Protein 1XD7 (pdb70)

Radius of gyration: 18.04 Å; Cα contacts (8 Å, |Δi|>4): 130; chains: 1; bounding box: 53×28×42 Å

Solvent-accessible surface area: 7695 Å² total; per-residue (Å²): 126,102,37,47,32,0,24,106,0,0,22,50,5,32,129,70,122,114,29,10,11,94,81,0,2,100,72,23,131,43,68,61,94,52,0,132,144,8,11,50,22,0,70,174,48,83,4,4,55,52,196,100,85,51,72,18,13,34,31,112,81,80,30,52,81,1,24,18,40,67,0,39,159,16,6,85,188,180,57,188,67,99,93,19,126,152,101,78,91,51,64,75,95,60,128,99,72,98,50,110,58,89,34,99,102,28,52,66,91,13,0,118,87,70,57,154

Secondary structure (DSSP, 8-state):
-HHHHHHHHHHHHHT-S---HHHHHHHHTS-HHHHHHHHHHHHHTTSEE--SSSSS-EESS-GGG-BHHHHHHHH-----SHHHHHHHHHHHHHHHHHHHHHHHHHTT-BHHHH--

Organism: Bacillus subtilis (strain 168) (NCBI:txid224308)

InterPro domains:
  IPR000944 Transcription regulator Rrf2 [PF02082] (2-130)
  IPR000944 Transcription regulator Rrf2 [PS51197] (1-130)
  IPR000944 Transcription regulator Rrf2 [PTHR33221] (2-131)
  IPR036388 Winged helix-like DNA-binding domain superfamily [G3DSA:1.10.10.10] (1-133)
  IPR036390 Winged helix DNA-binding domain superfamily [SSF46785] (5-129)

CATH classification: 1.10.10.10

B-factor: mean 50.77, std 9.75, range [30.55, 81.49]

Foldseek 3Di:
DLLVVLLQLQLVLLVVPLDALVVSCVVVVHDSVSSVVLLVLCVVLPQWDADPVTHDTHGPDDQQPAFSLSSCVSVPDADDDPVVVVVVVVVVVVVVVVVVVVSVVSRVATSVNVVD

Sequence (116 aa):
SRLAVAIHILSLISMDEKTSSEIIADSVNTNPVVVRRMISLLKKADILTSRAGVPGASLKKDPADISLLEVYRAVQKNPKCPVGKKIQNALDETFESVQRAMENELASKSLKDVMN

Nearest PDB structures (foldseek):
  1xd7-assembly1_A-2  TM=9.751E-01  e=1.976E-20  Bacillus subtilis subsp. subtilis str. 168
  1ylf-assembly1_B  TM=8.880E-01  e=3.259E-09  Bacillus cereus ATCC 14579
  1ylf-assembly1_C  TM=8.866E-01  e=4.770E-09  Bacillus cereus ATCC 14579
  2y75-assembly1_A  TM=7.586E-01  e=4.440E-05  Bacillus subtilis
  2y75-assembly1_C  TM=7.323E-01  e=3.034E-05  Bacillus subtilis

Structure (mmCIF, N/CA/C/O backbone):
data_1XD7
#
_entry.id   1XD7
#
_cell.length_a   65.892
_cell.length_b   49.362
_cell.length_c   51.510
_cell.angle_alpha   90.00
_cell.angle_beta   121.61
_cell.angle_gamma   90.00
#
_symmetry.space_group_name_H-M   'C 1 2 1'
#
loop_
_entity.id
_entity.type
_entity.pdbx_description
1 polymer ywnA
2 non-polymer 'SULFATE ION'
3 water water
#
loop_
_atom_site.group_PDB
_atom_site.id
_atom_site.type_symbol
_atom_site.label_atom_id
_atom_site.label_alt_id
_atom_site.label_comp_id
_atom_site.label_asym_id
_atom_site.label_entity_id
_atom_site.label_seq_id
_atom_site.pdbx_PDB_ins_code
_atom_site.Cartn_x
_atom_site.Cartn_y
_atom_site.Cartn_z
_atom_site.occupancy
_atom_site.B_iso_or_equiv
_atom_site.auth_seq_id
_atom_site.auth_comp_id
_atom_site.auth_asym_id
_atom_site.auth_atom_id
_atom_site.pdbx_PDB_model_num
ATOM 1 N N . SER A 1 6 ? 6.001 0.767 5.809 1.00 55.14 6 SER A N 1
ATOM 2 C CA . SER A 1 6 ? 6.810 1.674 4.948 1.00 54.89 6 SER A CA 1
ATOM 3 C C . SER A 1 6 ? 8.316 1.518 5.185 1.00 54.52 6 SER A C 1
ATOM 4 O O . SER A 1 6 ? 8.772 1.364 6.319 1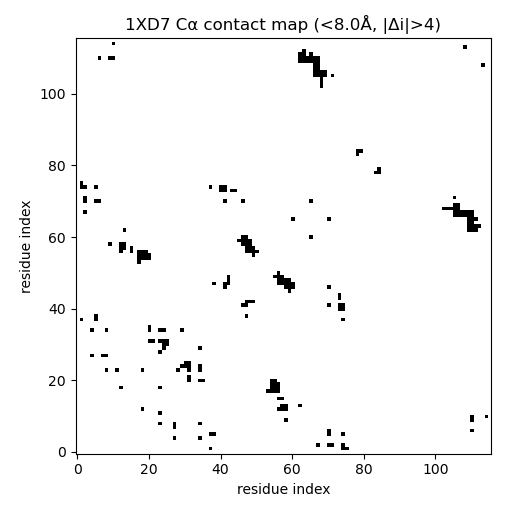.00 55.19 6 SER A O 1
ATOM 7 N N . ARG A 1 7 ? 9.081 1.558 4.098 1.00 52.96 7 ARG A N 1
ATOM 8 C CA . ARG A 1 7 ? 10.535 1.414 4.147 1.00 50.36 7 ARG A CA 1
ATOM 9 C C . ARG A 1 7 ? 11.172 2.747 4.515 1.00 47.57 7 ARG A C 1
ATOM 10 O O . ARG A 1 7 ? 12.359 2.820 4.838 1.00 45.09 7 ARG A O 1
ATOM 18 N N . LEU A 1 8 ? 10.369 3.802 4.436 1.00 44.55 8 LEU A N 1
ATOM 19 C CA . LEU A 1 8 ? 10.822 5.155 4.718 1.00 42.29 8 LEU A CA 1
ATOM 20 C C . LEU A 1 8 ? 11.135 5.251 6.203 1.00 40.31 8 LEU A C 1
ATOM 21 O O . LEU A 1 8 ? 12.198 5.734 6.618 1.00 39.34 8 LEU A O 1
ATOM 26 N N . ALA A 1 9 ? 10.190 4.783 6.998 1.00 38.12 9 ALA A N 1
ATOM 27 C CA . ALA A 1 9 ? 10.355 4.792 8.433 1.00 39.35 9 ALA A CA 1
ATOM 28 C C . ALA A 1 9 ? 11.621 4.013 8.783 1.00 39.99 9 ALA A C 1
ATOM 29 O O . ALA A 1 9 ? 12.533 4.532 9.440 1.00 40.25 9 ALA A O 1
ATOM 31 N N . VAL A 1 10 ? 11.694 2.767 8.329 1.00 38.19 10 VAL A N 1
ATOM 32 C CA . VAL A 1 10 ? 12.871 1.961 8.634 1.00 36.01 10 VAL A CA 1
ATOM 33 C C . VAL A 1 10 ? 14.132 2.662 8.145 1.00 36.04 10 VAL A C 1
ATOM 34 O O . VAL A 1 10 ? 15.179 2.617 8.807 1.00 35.58 10 VAL A O 1
ATOM 38 N N . ALA A 1 11 ? 14.043 3.327 6.999 1.00 32.76 11 ALA A N 1
ATOM 39 C CA . ALA A 1 11 ? 15.221 4.018 6.502 1.00 33.09 11 ALA A CA 1
ATOM 40 C C . ALA A 1 11 ? 15.571 5.182 7.432 1.00 33.38 11 ALA A C 1
ATOM 41 O O . ALA A 1 11 ? 16.739 5.499 7.615 1.00 32.92 11 ALA A O 1
ATOM 43 N N . ILE A 1 12 ? 14.556 5.804 8.026 1.00 35.28 12 ILE A N 1
ATOM 44 C CA . ILE A 1 12 ? 14.775 6.925 8.940 1.00 37.91 12 ILE A CA 1
ATOM 45 C C . ILE A 1 12 ? 15.437 6.483 10.262 1.00 38.99 12 ILE A C 1
ATOM 46 O O . ILE A 1 12 ? 16.410 7.103 10.715 1.00 39.68 12 ILE A O 1
ATOM 51 N N . HIS A 1 13 ? 14.922 5.425 10.883 1.00 37.87 13 HIS A N 1
ATOM 52 C CA . HIS A 1 13 ? 15.530 4.927 12.121 1.00 36.97 13 HIS A CA 1
ATOM 53 C C . HIS A 1 13 ? 16.992 4.654 11.868 1.00 37.78 13 HIS A C 1
ATOM 54 O O . HIS A 1 13 ? 17.868 5.057 12.636 1.00 39.47 13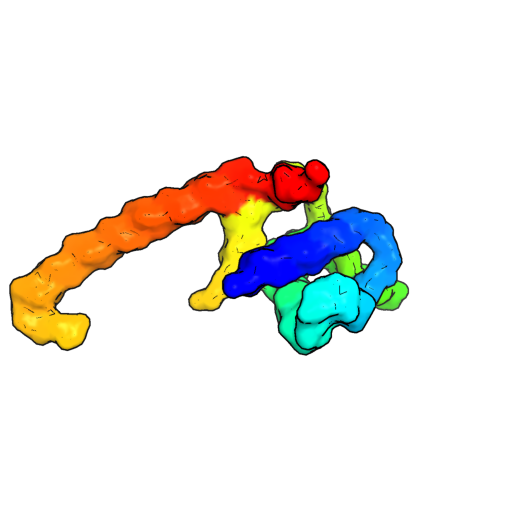 HIS A O 1
ATOM 61 N N . ILE A 1 14 ? 17.248 3.964 10.768 1.00 38.23 14 ILE A N 1
ATOM 62 C CA . ILE A 1 14 ? 18.603 3.606 10.406 1.00 37.62 14 ILE A CA 1
ATOM 63 C C . ILE A 1 14 ? 19.463 4.852 10.315 1.00 39.17 14 ILE A C 1
ATOM 64 O O . ILE A 1 14 ? 20.533 4.926 10.926 1.00 38.41 14 ILE A O 1
ATOM 69 N N . LEU A 1 15 ? 19.000 5.834 9.552 1.00 39.30 15 LEU A N 1
ATOM 70 C CA . LEU A 1 15 ? 19.769 7.055 9.398 1.00 39.97 15 LEU A CA 1
ATOM 71 C C . LEU A 1 15 ? 19.958 7.784 10.714 1.00 39.38 15 LEU A C 1
ATOM 72 O O . LEU A 1 15 ? 21.023 8.318 10.968 1.00 40.04 15 LEU A O 1
ATOM 77 N N . SER A 1 16 ? 18.924 7.815 11.546 1.00 39.07 16 SER A N 1
ATOM 78 C CA . SER A 1 16 ? 19.029 8.483 12.839 1.00 42.05 16 SER A CA 1
ATOM 79 C C . SER A 1 16 ? 20.208 7.952 13.641 1.00 42.30 16 SER A C 1
ATOM 80 O O . SER A 1 16 ? 21.081 8.701 14.051 1.00 42.65 16 SER A O 1
ATOM 83 N N . LEU A 1 17 ? 20.235 6.645 13.852 1.00 43.07 17 LEU A N 1
ATOM 84 C CA . LEU A 1 17 ? 21.316 6.036 14.608 1.00 42.91 17 LEU A CA 1
ATOM 85 C C . LEU A 1 17 ? 22.649 6.286 13.940 1.00 42.56 17 LEU A C 1
ATOM 86 O O . LEU A 1 17 ? 23.658 6.513 14.619 1.00 43.47 17 LEU A O 1
ATOM 91 N N . ILE A 1 18 ? 22.670 6.236 12.613 1.00 40.92 18 ILE A N 1
ATOM 92 C CA . ILE A 1 18 ? 23.925 6.466 11.924 1.00 39.64 18 ILE A CA 1
ATOM 93 C C . ILE A 1 18 ? 24.332 7.889 12.191 1.00 40.51 18 ILE A C 1
ATOM 94 O O . ILE A 1 18 ? 25.516 8.202 12.179 1.00 39.99 18 ILE A O 1
ATOM 99 N N . SER A 1 19 ? 23.351 8.748 12.448 1.00 42.44 19 SER A N 1
ATOM 100 C CA . SER A 1 19 ? 23.650 10.143 12.731 1.00 46.53 19 SER A CA 1
ATOM 101 C C . SER A 1 19 ? 24.761 10.192 13.764 1.00 47.75 19 SER A C 1
ATOM 102 O O . SER A 1 19 ? 25.787 10.829 13.551 1.00 48.61 19 SER A O 1
ATOM 105 N N . MET A 1 20 ? 24.546 9.500 14.879 1.00 48.30 20 MET A N 1
ATOM 106 C CA . MET A 1 20 ? 25.502 9.465 15.980 1.00 47.71 20 MET A CA 1
ATOM 107 C C . MET A 1 20 ? 26.907 9.083 15.584 1.00 50.34 20 MET A C 1
ATOM 108 O O . MET A 1 20 ? 27.860 9.332 16.323 1.00 53.22 20 MET A O 1
ATOM 113 N N . ASP A 1 21 ? 27.036 8.472 14.418 1.00 51.73 21 ASP A N 1
ATOM 114 C CA . ASP A 1 21 ? 28.335 8.068 13.917 1.00 52.64 21 ASP A CA 1
ATOM 115 C C . ASP A 1 21 ? 29.181 7.423 15.002 1.00 52.32 21 ASP A C 1
ATOM 116 O O . ASP A 1 21 ? 30.100 8.040 15.545 1.00 50.78 21 ASP A O 1
ATOM 121 N N . GLU A 1 22 ? 28.854 6.173 15.305 1.00 53.09 22 GLU A N 1
ATOM 122 C CA . GLU A 1 22 ? 29.556 5.404 16.318 1.00 53.06 22 GLU A CA 1
ATOM 123 C C . GLU A 1 22 ? 30.066 4.088 15.768 1.00 53.52 22 GLU A C 1
ATOM 124 O O . GLU A 1 22 ? 30.173 3.104 16.504 1.00 53.30 22 GLU A O 1
ATOM 130 N N . LYS A 1 23 ? 30.379 4.067 14.476 1.00 53.41 23 LYS A N 1
ATOM 131 C CA . LYS A 1 23 ? 30.885 2.849 13.860 1.00 53.41 23 LYS A CA 1
ATOM 132 C C . LYS A 1 23 ? 29.939 1.732 14.258 1.00 51.90 23 LYS A C 1
ATOM 133 O O . LYS A 1 23 ? 30.363 0.675 14.735 1.00 52.81 23 LYS A O 1
ATOM 139 N N . THR A 1 24 ? 28.651 1.982 14.085 1.00 49.09 24 THR A N 1
ATOM 140 C CA . THR A 1 24 ? 27.649 1.001 14.430 1.00 48.27 24 THR A CA 1
ATOM 141 C C . THR A 1 24 ? 27.438 0.036 13.269 1.00 49.69 24 THR A C 1
ATOM 142 O O . THR A 1 24 ? 27.088 0.440 12.159 1.00 49.14 24 THR A O 1
ATOM 146 N N . SER A 1 25 ? 27.663 -1.245 13.542 1.00 50.64 25 SER A N 1
ATOM 147 C CA . SER A 1 25 ? 27.514 -2.300 12.549 1.00 49.49 25 SER A CA 1
ATOM 148 C C . SER A 1 25 ? 26.062 -2.390 12.131 1.00 49.34 25 SER A C 1
ATOM 149 O O . SER A 1 25 ? 25.176 -1.828 12.776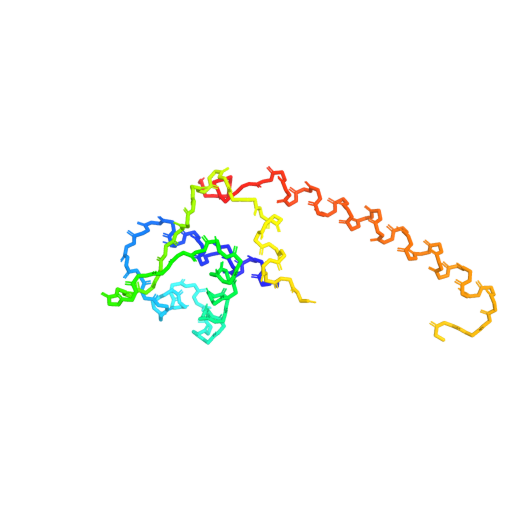 1.00 50.93 25 SER A O 1
ATOM 152 N N . SER A 1 26 ? 25.813 -3.122 11.060 1.00 48.30 26 SER A N 1
ATOM 153 C CA . SER A 1 26 ? 24.459 -3.259 10.571 1.00 48.32 26 SER A CA 1
ATOM 154 C C . SER A 1 26 ? 23.662 -4.120 11.517 1.00 48.37 26 SER A C 1
ATOM 155 O O . SER A 1 26 ? 22.484 -3.867 11.759 1.00 49.24 26 SER A O 1
ATOM 158 N N . GLU A 1 27 ? 24.312 -5.144 12.055 1.00 49.25 27 GLU A N 1
ATOM 159 C CA . GLU A 1 27 ? 23.647 -6.052 12.980 1.00 48.42 27 GLU A CA 1
ATOM 160 C C . GLU A 1 27 ? 23.069 -5.270 14.149 1.00 46.76 27 GLU A C 1
ATOM 161 O O . GLU A 1 27 ? 21.866 -5.323 14.417 1.00 45.22 27 GLU A O 1
ATOM 167 N N . ILE A 1 28 ? 23.936 -4.530 14.833 1.00 46.74 28 ILE A N 1
ATOM 168 C CA . ILE A 1 28 ? 23.530 -3.736 15.987 1.00 45.61 28 ILE A CA 1
ATOM 169 C C . ILE A 1 28 ? 22.358 -2.851 15.633 1.00 45.26 28 ILE A C 1
ATOM 170 O O . ILE A 1 28 ? 21.413 -2.711 16.411 1.00 44.07 28 ILE A O 1
ATOM 175 N N . ILE A 1 29 ? 22.413 -2.272 14.438 1.00 44.65 29 ILE A N 1
ATOM 176 C CA . ILE A 1 29 ? 21.347 -1.395 13.988 1.00 43.42 29 ILE A CA 1
ATOM 177 C C . ILE A 1 29 ? 20.044 -2.150 13.892 1.00 44.61 29 ILE A C 1
ATOM 178 O O . ILE A 1 29 ? 19.010 -1.696 14.378 1.00 44.92 29 ILE A O 1
ATOM 183 N N . ALA A 1 30 ? 20.086 -3.321 13.279 1.00 46.69 30 ALA A N 1
ATOM 184 C CA . ALA A 1 30 ? 18.879 -4.122 13.176 1.00 48.64 30 ALA A CA 1
ATOM 185 C C . ALA A 1 30 ? 18.391 -4.423 14.597 1.00 49.32 30 ALA A C 1
ATOM 186 O O . ALA A 1 30 ? 17.199 -4.330 14.889 1.00 48.90 30 ALA A O 1
ATOM 188 N N . ASP A 1 31 ? 19.316 -4.775 15.483 1.00 50.64 31 ASP A N 1
ATOM 189 C CA . ASP A 1 31 ? 18.948 -5.053 16.873 1.00 52.93 31 ASP A CA 1
ATOM 190 C C . ASP A 1 31 ? 18.286 -3.821 17.440 1.00 52.17 31 ASP A C 1
ATOM 191 O O . ASP A 1 31 ? 17.133 -3.851 17.858 1.00 51.44 31 ASP A O 1
ATOM 196 N N . SER A 1 32 ? 19.046 -2.733 17.452 1.00 52.25 32 SER A N 1
ATOM 197 C CA . SER A 1 32 ? 18.564 -1.462 17.969 1.00 52.82 32 SER A CA 1
ATOM 198 C C . SER A 1 32 ? 17.253 -1.060 17.326 1.00 51.45 32 SER A C 1
ATOM 199 O O . SER A 1 32 ? 16.348 -0.570 17.996 1.00 50.90 32 SER A O 1
ATOM 202 N N . VAL A 1 33 ? 17.150 -1.270 16.024 1.00 49.77 33 VAL A N 1
ATOM 203 C CA . VAL A 1 33 ? 15.929 -0.906 15.325 1.00 52.10 33 VAL A CA 1
ATOM 204 C C . VAL A 1 33 ? 14.883 -1.988 15.474 1.00 51.47 33 VAL A C 1
ATOM 205 O O . VAL A 1 33 ? 13.717 -1.786 15.153 1.00 51.43 33 VAL A O 1
ATOM 209 N N . ASN A 1 34 ? 15.309 -3.140 15.972 1.00 52.56 34 ASN 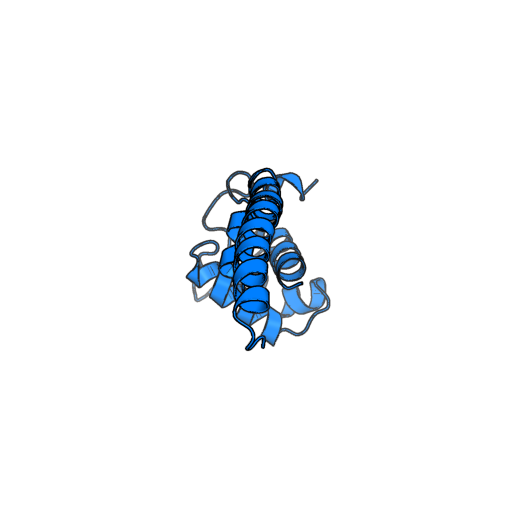A N 1
ATOM 210 C CA . ASN A 1 34 ? 14.414 -4.277 16.151 1.00 53.32 34 ASN A CA 1
ATOM 211 C C . ASN A 1 34 ? 13.771 -4.679 14.829 1.00 52.52 34 ASN A C 1
ATOM 212 O O . ASN A 1 34 ? 12.546 -4.739 14.701 1.00 51.31 34 ASN A O 1
ATOM 217 N N . THR A 1 35 ? 14.625 -4.952 13.850 1.00 52.15 35 THR A N 1
ATOM 218 C CA . THR A 1 35 ? 14.200 -5.367 12.527 1.00 51.48 35 THR A CA 1
ATOM 219 C C . THR A 1 35 ? 15.232 -6.346 11.999 1.00 51.87 35 THR A C 1
ATOM 220 O O . THR A 1 35 ? 16.353 -6.427 12.507 1.00 52.19 35 THR A O 1
ATOM 224 N N . ASN A 1 36 ? 14.837 -7.096 10.982 1.00 51.44 36 ASN A N 1
ATOM 225 C CA . ASN A 1 36 ? 15.704 -8.075 10.345 1.00 52.07 36 ASN A CA 1
ATOM 226 C C . ASN A 1 36 ? 16.945 -7.372 9.772 1.00 50.25 36 ASN A C 1
ATOM 227 O O . ASN A 1 36 ? 16.846 -6.302 9.171 1.00 52.43 36 ASN A O 1
ATOM 232 N N . PRO A 1 37 ? 18.133 -7.959 9.964 1.00 47.77 37 PRO A N 1
ATOM 233 C CA . PRO A 1 37 ? 19.378 -7.376 9.458 1.00 46.52 37 PRO A CA 1
ATOM 234 C C . PRO A 1 37 ? 19.649 -7.535 7.965 1.00 46.16 37 PRO A C 1
ATOM 235 O O . PRO A 1 37 ? 20.676 -7.084 7.475 1.00 45.20 37 PRO A O 1
ATOM 239 N N . VAL A 1 38 ? 18.760 -8.198 7.237 1.00 46.18 38 VAL A N 1
ATOM 240 C CA . VAL A 1 38 ? 18.958 -8.320 5.791 1.00 45.65 38 VAL A CA 1
ATOM 241 C C . VAL A 1 38 ? 18.318 -7.051 5.242 1.00 42.78 38 VAL A C 1
ATOM 242 O O . VAL A 1 38 ? 18.877 -6.357 4.388 1.00 42.28 38 VAL A O 1
ATOM 246 N N . VAL A 1 39 ? 17.146 -6.755 5.785 1.00 40.81 39 VAL A N 1
ATOM 247 C CA . VAL A 1 39 ? 16.386 -5.567 5.451 1.00 41.68 39 VAL A CA 1
ATOM 248 C C . VAL A 1 39 ? 17.303 -4.370 5.638 1.00 42.45 39 VAL A C 1
ATOM 249 O O . VAL A 1 39 ? 17.496 -3.556 4.727 1.00 43.14 39 VAL A O 1
ATOM 253 N N . VAL A 1 40 ? 17.885 -4.294 6.831 1.00 41.79 40 VAL A N 1
ATOM 254 C CA . VAL A 1 40 ? 18.786 -3.218 7.188 1.00 39.64 40 VAL A CA 1
ATOM 255 C C . VAL A 1 40 ? 19.938 -3.082 6.190 1.00 41.89 40 VAL A C 1
ATOM 256 O O . VAL A 1 40 ? 20.217 -1.987 5.680 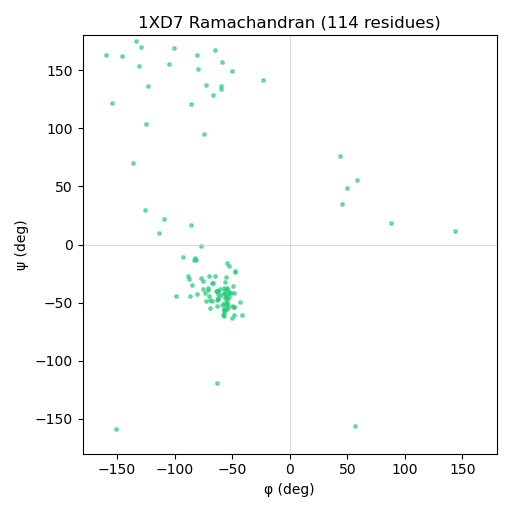1.00 41.65 40 VAL A O 1
ATOM 260 N N . ARG A 1 41 ? 20.612 -4.181 5.895 1.00 41.82 41 ARG A N 1
ATOM 261 C CA . ARG A 1 41 ? 21.721 -4.084 4.964 1.00 43.85 41 ARG A CA 1
ATOM 262 C C . ARG A 1 41 ? 21.200 -3.624 3.608 1.00 44.04 41 ARG A C 1
ATOM 263 O O . ARG A 1 41 ? 21.814 -2.782 2.956 1.00 43.61 41 ARG A O 1
ATOM 271 N N . ARG A 1 42 ? 20.062 -4.178 3.193 1.00 44.53 42 ARG A N 1
ATOM 272 C CA . ARG A 1 42 ? 19.442 -3.812 1.915 1.00 44.72 42 ARG A CA 1
ATOM 273 C C . ARG A 1 42 ? 19.176 -2.305 1.902 1.00 43.15 42 ARG A C 1
ATOM 274 O O . ARG A 1 42 ? 19.636 -1.577 1.018 1.00 41.62 42 ARG A O 1
ATOM 282 N N . MET A 1 43 ? 18.428 -1.847 2.894 1.00 41.90 43 MET A N 1
ATOM 283 C CA . MET A 1 43 ? 18.139 -0.436 3.024 1.00 40.50 43 MET A CA 1
ATOM 284 C C . MET A 1 43 ? 19.444 0.348 2.951 1.00 40.28 43 MET A C 1
ATOM 285 O O . MET A 1 43 ? 19.522 1.383 2.286 1.00 43.53 43 MET A O 1
ATOM 290 N N . ILE A 1 44 ? 20.481 -0.159 3.604 1.00 39.66 44 ILE A N 1
ATOM 291 C CA . ILE A 1 44 ? 21.757 0.538 3.593 1.00 40.08 44 ILE A CA 1
ATOM 292 C C . ILE A 1 44 ? 22.501 0.542 2.259 1.00 41.32 44 ILE A C 1
ATOM 293 O O . ILE A 1 44 ? 23.286 1.457 1.996 1.00 42.50 44 ILE A O 1
ATOM 298 N N . SER A 1 45 ? 22.276 -0.459 1.413 1.00 43.17 45 SER A N 1
ATOM 299 C CA . SER A 1 45 ? 22.942 -0.473 0.104 1.00 44.33 45 SER A CA 1
ATOM 300 C C . SER A 1 45 ? 22.232 0.563 -0.760 1.00 43.85 45 SER A C 1
ATOM 301 O O . SER A 1 45 ? 22.855 1.285 -1.535 1.00 44.95 45 SER A O 1
ATOM 304 N N . LEU A 1 46 ? 20.917 0.629 -0.612 1.00 42.74 46 LEU A N 1
ATOM 305 C CA . LEU A 1 46 ? 20.128 1.580 -1.368 1.00 43.25 46 LEU A CA 1
ATOM 306 C C . LEU A 1 46 ? 20.544 2.994 -0.985 1.00 45.13 46 LEU A C 1
ATOM 307 O O . LEU A 1 46 ? 20.890 3.809 -1.846 1.00 45.41 46 LEU A O 1
ATOM 312 N N . LEU A 1 47 ? 20.526 3.279 0.313 1.00 44.97 47 LEU A N 1
ATOM 313 C CA . LEU A 1 47 ? 20.906 4.599 0.793 1.00 44.37 47 LEU A CA 1
ATOM 314 C C . LEU A 1 47 ? 22.285 4.994 0.286 1.00 45.01 47 LEU A C 1
ATOM 315 O O . LEU A 1 47 ? 22.521 6.150 -0.057 1.00 46.60 47 LEU A O 1
ATOM 320 N N . LYS A 1 48 ? 23.203 4.041 0.230 1.00 44.68 48 LYS A N 1
ATOM 321 C CA . LYS A 1 48 ? 24.522 4.362 -0.275 1.00 46.65 48 LYS A CA 1
ATOM 322 C C . LYS A 1 48 ? 24.445 4.539 -1.782 1.00 48.46 48 LYS A C 1
ATOM 323 O O . LYS A 1 48 ? 25.052 5.451 -2.340 1.00 48.92 48 LYS A O 1
ATOM 329 N N . LYS A 1 49 ? 23.690 3.658 -2.432 1.00 49.26 49 LYS A N 1
ATOM 330 C CA . LYS A 1 49 ? 23.511 3.705 -3.874 1.00 50.65 49 LYS A CA 1
ATOM 331 C C . LYS A 1 49 ? 23.005 5.101 -4.220 1.00 50.40 49 LYS A C 1
ATOM 332 O O . LYS A 1 49 ? 23.379 5.679 -5.235 1.00 50.21 49 LYS A O 1
ATOM 338 N N . ALA A 1 50 ? 22.158 5.643 -3.354 1.00 49.73 50 ALA A N 1
ATOM 339 C CA . ALA A 1 50 ? 21.622 6.983 -3.553 1.00 48.84 50 ALA A CA 1
ATOM 340 C C . ALA A 1 50 ? 22.612 7.987 -2.963 1.00 48.85 50 ALA A C 1
ATOM 341 O O . ALA A 1 50 ? 22.282 9.148 -2.735 1.00 48.13 50 ALA A O 1
ATOM 343 N N . ASP A 1 51 ? 23.832 7.521 -2.730 1.00 49.46 51 ASP A N 1
ATOM 344 C CA . ASP A 1 51 ? 24.889 8.332 -2.141 1.00 49.70 51 ASP A CA 1
ATOM 345 C C . ASP A 1 51 ? 24.457 9.154 -0.944 1.00 48.24 51 ASP A C 1
ATOM 346 O O . ASP A 1 51 ? 24.921 10.267 -0.742 1.00 47.56 51 ASP A O 1
ATOM 351 N N . ILE A 1 52 ? 23.549 8.606 -0.152 1.00 47.95 52 ILE A N 1
ATOM 352 C CA . ILE A 1 52 ? 23.118 9.294 1.047 1.00 48.46 52 ILE A CA 1
ATOM 353 C C . ILE A 1 52 ? 24.095 8.873 2.138 1.00 50.06 52 ILE A C 1
ATOM 354 O O . ILE A 1 52 ? 24.376 9.625 3.075 1.00 49.88 52 ILE A O 1
ATOM 359 N N . LEU A 1 53 ? 24.618 7.662 1.992 1.00 49.71 53 LEU A N 1
ATOM 360 C CA . LEU A 1 53 ? 25.554 7.126 2.943 1.00 49.83 53 LEU A CA 1
ATOM 361 C C . LEU A 1 53 ? 26.817 6.748 2.254 1.00 51.97 53 LEU A C 1
ATOM 362 O O . LEU A 1 53 ? 26.794 6.149 1.177 1.00 50.60 53 LEU A O 1
ATOM 367 N N . THR A 1 54 ? 27.924 7.108 2.888 1.00 53.72 54 THR A N 1
ATOM 368 C CA . THR A 1 54 ? 29.230 6.767 2.382 1.00 56.06 54 THR A CA 1
ATOM 369 C C . THR A 1 54 ? 29.656 5.649 3.311 1.00 57.77 54 THR A C 1
ATOM 370 O O . THR A 1 54 ? 29.169 5.550 4.433 1.00 57.06 54 THR A O 1
ATOM 374 N N . SER A 1 55 ? 30.551 4.798 2.844 1.00 59.97 55 SER A N 1
ATOM 375 C CA . SER A 1 55 ? 31.011 3.693 3.656 1.00 63.03 55 SER A CA 1
ATOM 376 C C . SER A 1 55 ? 32.523 3.725 3.588 1.00 66.07 55 SER A C 1
ATOM 377 O O . SER A 1 55 ? 33.081 4.240 2.622 1.00 67.39 55 SER A O 1
ATOM 380 N N . ARG A 1 56 ? 33.193 3.206 4.610 1.00 68.96 56 ARG A N 1
ATOM 381 C CA . ARG A 1 56 ? 34.651 3.203 4.605 1.00 71.32 56 ARG A CA 1
ATOM 382 C C . ARG A 1 56 ? 35.189 1.859 5.075 1.00 72.96 56 ARG A C 1
ATOM 383 O O . ARG A 1 56 ? 35.751 1.752 6.167 1.00 72.48 56 ARG A O 1
ATOM 391 N N . ALA A 1 57 ? 34.997 0.846 4.226 1.00 74.85 57 ALA A N 1
ATOM 392 C CA . ALA A 1 57 ? 35.431 -0.534 4.469 1.00 75.28 57 ALA A CA 1
ATOM 393 C C . ALA A 1 57 ? 36.576 -0.616 5.464 1.00 75.62 57 ALA A C 1
ATOM 394 O O . ALA A 1 57 ? 37.493 0.210 5.449 1.00 75.74 57 ALA A O 1
ATOM 396 N N . GLY A 1 58 ? 36.533 -1.635 6.314 1.00 75.51 58 GLY A N 1
ATOM 397 C CA . GLY A 1 58 ? 37.551 -1.762 7.333 1.00 73.58 58 GLY A CA 1
ATOM 398 C C . GLY A 1 58 ? 37.009 -0.952 8.494 1.00 72.78 58 GLY A C 1
ATOM 399 O O . GLY A 1 58 ? 37.750 -0.541 9.387 1.00 73.32 58 GLY A O 1
ATOM 400 N N . VAL A 1 59 ? 35.698 -0.707 8.440 1.00 71.11 59 VAL A N 1
ATOM 401 C CA . VAL A 1 59 ? 34.948 0.032 9.459 1.00 68.32 59 VAL A CA 1
ATOM 402 C C . VAL A 1 59 ? 33.491 -0.438 9.377 1.00 67.19 59 VAL A C 1
ATOM 403 O O . VAL A 1 59 ? 32.847 -0.325 8.329 1.00 67.90 59 VAL A O 1
ATOM 407 N N . PRO A 1 60 ? 32.953 -0.974 10.483 1.00 64.83 60 PRO A N 1
ATOM 408 C CA . PRO A 1 60 ? 31.567 -1.445 10.464 1.00 61.55 60 PRO A CA 1
ATOM 409 C C . PRO A 1 60 ? 30.604 -0.322 10.110 1.00 58.66 60 PRO A C 1
ATOM 410 O O . PRO A 1 60 ? 30.923 0.854 10.288 1.00 57.29 60 PRO A O 1
ATOM 414 N N . GLY A 1 61 ? 29.431 -0.694 9.609 1.00 55.51 61 GLY A N 1
ATOM 415 C CA . GLY A 1 61 ? 28.442 0.296 9.241 1.00 51.79 61 GLY A CA 1
ATOM 416 C C . GLY A 1 61 ? 28.967 1.310 8.241 1.00 49.51 61 GLY A C 1
ATOM 417 O O . GLY A 1 61 ? 29.916 1.052 7.494 1.00 48.53 61 GLY A O 1
ATOM 418 N N . ALA A 1 62 ? 28.336 2.475 8.232 1.00 47.81 62 ALA A N 1
ATOM 419 C CA . ALA A 1 62 ? 28.714 3.552 7.330 1.00 46.41 62 ALA A CA 1
ATOM 420 C C . ALA A 1 62 ? 28.380 4.870 7.998 1.00 45.48 62 ALA A C 1
ATOM 421 O O . ALA A 1 62 ? 28.225 4.941 9.216 1.00 43.64 62 ALA A O 1
ATOM 423 N N . SER A 1 63 ? 28.248 5.916 7.196 1.00 45.41 63 SER A N 1
ATOM 424 C CA . SER A 1 63 ? 27.915 7.210 7.750 1.00 45.59 63 SER A CA 1
ATOM 425 C C . SER A 1 63 ? 27.331 8.164 6.722 1.00 45.46 63 SER A C 1
ATOM 426 O O . SER A 1 63 ? 27.451 7.954 5.516 1.00 46.48 63 SER A O 1
ATOM 429 N N . LEU A 1 64 ? 26.696 9.219 7.219 1.00 45.87 64 LEU A N 1
ATOM 430 C CA . LEU A 1 64 ? 26.069 10.214 6.364 1.00 46.62 64 LEU A CA 1
ATOM 431 C C . LEU A 1 64 ? 27.066 10.876 5.447 1.00 47.41 64 LEU A C 1
ATOM 432 O O . LEU A 1 64 ? 28.142 11.275 5.879 1.00 48.18 64 LEU A O 1
ATOM 437 N N . LYS A 1 65 ? 26.705 10.990 4.177 1.00 48.64 65 LYS A N 1
ATOM 438 C CA . LYS A 1 65 ? 27.584 11.638 3.225 1.00 49.82 65 LYS A CA 1
ATOM 439 C C . LYS A 1 65 ? 27.444 13.121 3.479 1.00 49.23 65 LYS A C 1
ATOM 440 O O . LYS A 1 65 ? 28.376 13.886 3.259 1.00 50.57 65 LYS A O 1
ATOM 446 N N . LYS A 1 66 ? 26.272 13.524 3.954 1.00 48.39 66 LYS A N 1
ATOM 447 C CA . LYS A 1 66 ? 26.036 14.927 4.249 1.00 48.59 66 LYS A CA 1
ATOM 448 C C . LYS A 1 66 ? 25.372 15.141 5.590 1.00 48.27 66 LYS A C 1
ATOM 449 O O . LYS A 1 66 ? 24.987 14.201 6.280 1.00 48.65 66 LYS A O 1
ATOM 455 N N . ASP A 1 67 ? 25.234 16.405 5.942 1.00 47.38 67 ASP A N 1
ATOM 456 C CA . ASP A 1 67 ? 24.621 16.794 7.183 1.00 47.44 67 ASP A CA 1
ATOM 457 C C . ASP A 1 67 ? 23.108 16.579 7.184 1.00 47.60 67 ASP A C 1
ATOM 458 O O . ASP A 1 67 ? 22.420 16.900 6.215 1.00 49.91 67 ASP A O 1
ATOM 463 N N . PRO A 1 68 ? 22.571 16.057 8.295 1.00 45.86 68 PRO A N 1
ATOM 464 C CA . PRO A 1 68 ? 21.159 15.756 8.551 1.00 44.87 68 PRO A CA 1
ATOM 465 C C . PRO A 1 68 ? 20.195 16.878 8.179 1.00 45.42 68 PRO A C 1
ATOM 466 O O . PRO A 1 68 ? 18.997 16.649 7.958 1.00 44.00 68 PRO A O 1
ATOM 470 N N . ALA A 1 69 ? 20.712 18.096 8.151 1.00 44.96 69 ALA A N 1
ATOM 471 C CA . ALA A 1 69 ? 19.887 19.247 7.835 1.00 45.86 69 ALA A CA 1
ATOM 472 C C . ALA A 1 69 ? 19.780 19.375 6.330 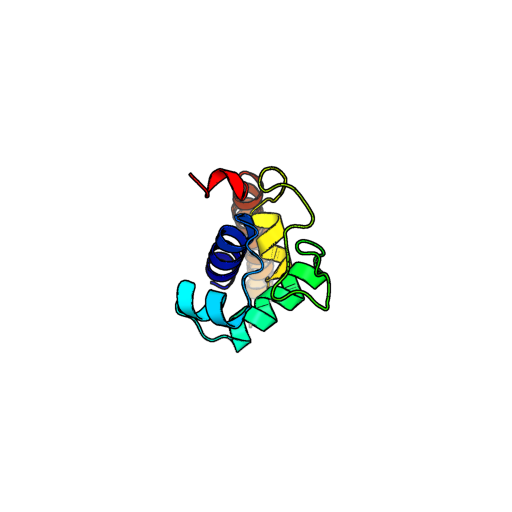1.00 44.79 69 ALA A C 1
ATOM 473 O O . ALA A 1 69 ? 18.953 20.111 5.823 1.00 44.35 69 ALA A O 1
ATOM 475 N N . ASP A 1 70 ? 20.628 18.643 5.628 1.00 44.79 70 ASP A N 1
ATOM 476 C CA . ASP A 1 70 ? 20.635 18.669 4.179 1.00 45.78 70 ASP A CA 1
ATOM 477 C C . ASP A 1 70 ? 20.093 17.367 3.614 1.00 45.43 70 ASP A C 1
ATOM 478 O O . ASP A 1 70 ? 20.385 17.019 2.469 1.00 47.24 70 ASP A O 1
ATOM 483 N N . ILE A 1 71 ? 19.314 16.641 4.407 1.00 42.74 71 ILE A N 1
ATOM 484 C CA . ILE A 1 71 ? 18.767 15.377 3.940 1.00 40.01 71 ILE A CA 1
ATOM 485 C C . ILE A 1 71 ? 17.276 15.397 4.079 1.00 39.33 71 ILE A C 1
ATOM 486 O O . ILE A 1 71 ? 16.747 15.252 5.176 1.00 38.86 71 ILE A O 1
ATOM 491 N N . SER A 1 72 ? 16.589 15.573 2.959 1.00 38.12 72 SER A N 1
ATOM 492 C CA . SER A 1 72 ? 15.138 15.636 2.984 1.00 38.49 72 SER 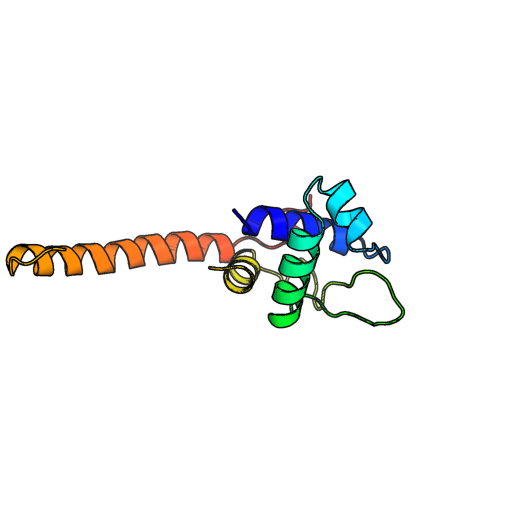A CA 1
ATOM 493 C C . SER A 1 72 ? 14.536 14.250 3.063 1.00 36.02 72 SER A C 1
ATOM 494 O O . SER A 1 72 ? 15.126 13.289 2.582 1.00 35.58 72 SER A O 1
ATOM 497 N N . LEU A 1 73 ? 13.363 14.141 3.665 1.00 35.42 73 LEU A N 1
ATOM 498 C CA . LEU A 1 73 ? 12.724 12.847 3.745 1.00 37.70 73 LEU A CA 1
ATOM 499 C C . LEU A 1 73 ? 12.398 12.386 2.319 1.00 39.66 73 LEU A C 1
ATOM 500 O O . LEU A 1 73 ? 12.573 11.222 1.974 1.00 40.08 73 LEU A O 1
ATOM 505 N N . LEU A 1 74 ? 11.954 13.310 1.480 1.00 41.66 74 LEU A N 1
ATOM 506 C CA . LEU A 1 74 ? 11.647 12.970 0.097 1.00 43.16 74 LEU A CA 1
ATOM 507 C C . LEU A 1 74 ? 12.896 12.332 -0.508 1.00 43.20 74 LEU A C 1
ATOM 508 O O . LEU A 1 74 ? 12.820 11.301 -1.178 1.00 41.64 74 LEU A O 1
ATOM 513 N N . GLU A 1 75 ? 14.049 12.936 -0.238 1.00 43.69 75 GLU A N 1
ATOM 514 C CA . GLU A 1 75 ? 15.331 12.430 -0.736 1.00 44.05 75 GLU A CA 1
ATOM 515 C C . GLU A 1 75 ? 15.523 10.982 -0.284 1.00 45.64 75 GLU A C 1
ATOM 516 O O . GLU A 1 75 ? 16.027 10.145 -1.039 1.00 46.50 75 GLU A O 1
ATOM 522 N N . VAL A 1 76 ? 15.113 10.692 0.949 1.00 45.08 76 VAL A N 1
ATOM 523 C CA . VAL A 1 76 ? 15.233 9.349 1.506 1.00 44.68 76 VAL A CA 1
ATOM 524 C C . VAL A 1 76 ? 14.256 8.419 0.815 1.00 44.61 76 VAL A C 1
ATOM 525 O O . VAL A 1 76 ? 14.590 7.288 0.461 1.00 44.59 76 VAL A O 1
ATOM 529 N N . TYR A 1 77 ? 13.037 8.911 0.653 1.00 45.42 77 TYR A N 1
ATOM 530 C CA . TYR A 1 77 ? 11.964 8.172 0.015 1.00 48.11 77 TYR A CA 1
ATOM 531 C C . TYR A 1 77 ? 12.364 7.540 -1.315 1.00 48.33 77 TYR A C 1
ATOM 532 O O . TYR A 1 77 ? 12.302 6.327 -1.472 1.00 47.27 77 TYR A O 1
ATOM 541 N N . ARG A 1 78 ? 12.763 8.368 -2.273 1.00 49.58 78 ARG A N 1
ATOM 542 C CA . ARG A 1 78 ? 13.154 7.875 -3.589 1.00 51.37 78 ARG A CA 1
ATOM 543 C C . ARG A 1 78 ? 14.198 6.782 -3.510 1.00 50.73 78 ARG A C 1
ATOM 544 O O . ARG A 1 78 ? 14.089 5.764 -4.190 1.00 51.75 78 ARG A O 1
ATOM 552 N N . ALA A 1 79 ? 15.213 6.988 -2.679 1.00 50.66 79 ALA A N 1
ATOM 553 C CA . ALA A 1 79 ? 16.273 6.001 -2.528 1.00 48.20 79 ALA A CA 1
ATOM 554 C C . ALA A 1 79 ? 15.736 4.631 -2.135 1.00 47.02 79 ALA A C 1
ATOM 555 O O . ALA A 1 79 ? 16.299 3.620 -2.527 1.00 46.63 79 ALA A O 1
ATOM 557 N N . VAL A 1 80 ? 14.651 4.588 -1.370 1.00 46.50 80 VAL A N 1
ATOM 558 C CA . VAL A 1 80 ? 14.079 3.310 -0.948 1.00 48.68 80 VAL A CA 1
ATOM 559 C C . VAL A 1 80 ? 12.706 3.087 -1.582 1.00 51.36 80 VAL A C 1
ATOM 560 O O . VAL A 1 80 ? 11.980 2.161 -1.218 1.00 50.15 80 VAL A O 1
ATOM 564 N N . GLN A 1 81 ? 12.371 3.951 -2.532 1.00 56.87 81 GLN A N 1
ATOM 565 C CA . GLN A 1 81 ? 11.102 3.917 -3.254 1.00 61.55 81 GLN A CA 1
ATOM 566 C C . GLN A 1 81 ? 10.967 2.683 -4.145 1.00 64.07 81 GLN A C 1
ATOM 567 O O . GLN A 1 81 ? 11.853 2.395 -4.950 1.00 65.05 81 GLN A O 1
ATOM 573 N N . LYS A 1 82 ? 9.854 1.964 -4.000 1.00 66.22 82 LYS A N 1
ATOM 574 C CA . LYS A 1 82 ? 9.587 0.765 -4.798 1.00 66.95 82 LYS A CA 1
ATOM 575 C C . LYS A 1 82 ? 9.464 1.086 -6.286 1.00 67.56 82 LYS A C 1
ATOM 576 O O . LYS A 1 82 ? 8.385 0.968 -6.873 1.00 68.68 82 LYS A O 1
ATOM 582 N N . ASN A 1 94 ? -10.237 -3.217 -17.729 1.00 78.65 94 ASN A N 1
ATOM 583 C CA . ASN A 1 94 ? -9.173 -2.635 -16.927 1.00 78.03 94 ASN A CA 1
ATOM 584 C C . ASN A 1 94 ? -9.014 -1.120 -17.052 1.00 77.11 94 ASN A C 1
ATOM 585 O O . ASN A 1 94 ? -8.013 -0.577 -16.584 1.00 78.24 94 ASN A O 1
ATOM 590 N N . PRO A 1 95 ? -9.979 -0.409 -17.679 1.00 75.52 95 PRO A N 1
ATOM 591 C CA . PRO A 1 95 ? -11.247 -0.780 -18.325 1.00 73.81 95 PRO A CA 1
ATOM 592 C C . PRO A 1 95 ? -11.157 -0.857 -19.861 1.00 71.28 95 PRO A C 1
ATOM 593 O O . PRO A 1 95 ? -10.173 -0.427 -20.461 1.00 69.75 95 PRO A O 1
ATOM 597 N N . LYS A 1 96 ? -12.195 -1.396 -20.491 1.00 69.95 96 LYS A N 1
ATOM 598 C CA . LYS A 1 96 ? -12.208 -1.537 -21.944 1.00 68.72 96 LYS A CA 1
ATOM 599 C C . LYS A 1 96 ? -12.988 -0.434 -22.632 1.00 66.75 96 LYS A C 1
ATOM 600 O O . LYS A 1 96 ? -12.532 0.116 -23.625 1.00 66.50 96 LYS A O 1
ATOM 606 N N . CYS A 1 97 ? -14.162 -0.112 -22.106 1.00 65.34 97 CYS A N 1
ATOM 607 C CA . CYS A 1 97 ? -14.984 0.938 -22.688 1.00 64.45 97 CYS A CA 1
ATOM 608 C C . CYS A 1 97 ? -14.152 2.204 -22.893 1.00 62.86 97 CYS A C 1
ATOM 609 O O . CYS A 1 97 ? -13.215 2.464 -22.143 1.00 63.33 97 CYS A O 1
ATOM 612 N N . PRO A 1 98 ? -14.476 3.006 -23.924 1.00 61.46 98 PRO A N 1
ATOM 613 C CA . PRO A 1 98 ? -13.720 4.236 -24.177 1.00 58.72 98 PRO A CA 1
ATOM 614 C C . PRO A 1 98 ? -13.961 5.234 -23.056 1.00 55.87 98 PRO A C 1
ATOM 615 O O . PRO A 1 98 ? -13.080 6.015 -22.700 1.00 53.32 98 PRO A O 1
ATOM 619 N N . VAL A 1 99 ? -15.172 5.198 -22.512 1.00 53.40 99 VAL A N 1
ATOM 620 C CA . VAL A 1 99 ? -15.544 6.090 -21.434 1.00 51.39 99 VAL A CA 1
ATOM 621 C C . VAL A 1 99 ? -14.677 5.789 -20.227 1.00 51.44 99 VAL A C 1
ATOM 622 O O . VAL A 1 99 ? -14.117 6.695 -19.607 1.00 51.14 99 VAL A O 1
ATOM 626 N N . GLY A 1 100 ? -14.567 4.506 -19.903 1.00 49.34 100 GLY A N 1
ATOM 627 C CA . GLY A 1 100 ? -13.759 4.101 -18.774 1.00 47.50 100 GLY A CA 1
ATOM 628 C C . GLY A 1 100 ? -12.353 4.639 -18.907 1.00 46.69 100 GLY A C 1
ATOM 629 O O . GLY A 1 100 ? -11.826 5.251 -17.987 1.00 47.71 100 GLY A O 1
ATOM 630 N N . LYS A 1 101 ? -11.740 4.412 -20.058 1.00 44.85 101 LYS A N 1
ATOM 631 C CA . LYS A 1 101 ? -10.392 4.886 -20.277 1.00 44.63 101 LYS A CA 1
ATOM 632 C C . LYS A 1 101 ? -10.302 6.378 -20.057 1.00 45.11 101 LYS A C 1
ATOM 633 O O . LYS A 1 101 ? -9.371 6.860 -19.405 1.00 46.07 101 LYS A O 1
ATOM 639 N N . LYS A 1 102 ? -11.255 7.120 -20.609 1.00 45.88 102 LYS A N 1
ATOM 640 C CA . LYS A 1 102 ? -11.234 8.571 -20.452 1.00 47.03 102 LYS A CA 1
ATOM 641 C C . LYS A 1 102 ? -11.066 8.888 -18.980 1.00 47.44 102 LYS A C 1
ATOM 642 O O . LYS A 1 102 ? -10.070 9.481 -18.566 1.00 48.17 102 LYS A O 1
ATOM 648 N N . ILE A 1 103 ? -12.059 8.474 -18.203 1.00 47.81 103 ILE A N 1
ATOM 649 C CA . ILE A 1 103 ? -12.070 8.682 -16.770 1.00 49.30 103 ILE A CA 1
ATOM 650 C C . ILE A 1 103 ? -10.726 8.258 -16.198 1.00 49.70 103 ILE A C 1
ATOM 651 O O . ILE A 1 103 ? -10.158 8.938 -15.343 1.00 48.83 103 ILE A O 1
ATOM 656 N N . GLN A 1 104 ? -10.211 7.140 -16.692 1.00 50.37 104 GLN A N 1
ATOM 657 C CA . GLN A 1 104 ? -8.938 6.652 -16.209 1.00 51.77 104 GLN A CA 1
ATOM 658 C C . GLN A 1 104 ? -7.949 7.790 -16.260 1.00 51.72 104 GLN A C 1
ATOM 659 O O . GLN A 1 104 ? -7.305 8.110 -15.268 1.00 51.85 104 GLN A O 1
ATOM 665 N N . ASN A 1 105 ? -7.843 8.411 -17.424 1.00 51.21 105 ASN A N 1
ATOM 666 C CA . ASN A 1 105 ? -6.925 9.518 -17.582 1.00 51.05 105 ASN A CA 1
ATOM 667 C C . ASN A 1 105 ? -7.180 10.614 -16.577 1.00 49.46 105 ASN A C 1
ATOM 668 O O . ASN A 1 105 ? -6.240 11.170 -16.027 1.00 49.30 105 ASN A O 1
ATOM 673 N N . ALA A 1 106 ? -8.443 10.941 -16.341 1.00 47.71 106 ALA A N 1
ATOM 674 C CA . ALA A 1 106 ? -8.729 11.978 -15.369 1.00 48.77 106 ALA A CA 1
ATOM 675 C C . ALA A 1 106 ? -8.076 11.506 -14.085 1.00 50.23 106 ALA A C 1
ATOM 676 O O . ALA A 1 106 ? -7.195 12.156 -13.532 1.00 51.54 106 ALA A O 1
ATOM 678 N N . LEU A 1 107 ? -8.490 10.340 -13.630 1.00 49.83 107 LEU A N 1
ATOM 679 C CA . LEU A 1 107 ? -7.938 9.794 -12.423 1.00 51.19 107 LEU A CA 1
ATOM 680 C C . LEU A 1 107 ? -6.425 9.839 -12.409 1.00 53.38 107 LEU A C 1
ATOM 681 O O . LEU A 1 107 ? -5.818 10.360 -11.469 1.00 55.51 107 LEU A O 1
ATOM 686 N N . ASP A 1 108 ? -5.814 9.291 -13.448 1.00 53.45 108 ASP A N 1
ATOM 687 C CA . ASP A 1 108 ? -4.363 9.248 -13.545 1.00 54.78 108 ASP A CA 1
ATOM 688 C C . ASP A 1 108 ? -3.684 10.548 -13.143 1.00 56.27 108 ASP A C 1
ATOM 689 O O . ASP A 1 108 ? -2.742 10.556 -12.346 1.00 56.38 108 ASP A O 1
ATOM 694 N N . GLU A 1 109 ? -4.161 11.653 -13.692 1.00 57.04 109 GLU A N 1
ATOM 695 C CA . GLU A 1 109 ? -3.538 12.920 -13.396 1.00 59.59 109 GLU A CA 1
ATOM 696 C C . GLU A 1 109 ? -3.793 13.387 -11.964 1.00 60.10 109 GLU A C 1
ATOM 697 O O . GLU A 1 109 ? -2.890 13.928 -11.316 1.00 59.27 109 GLU A O 1
ATOM 703 N N . THR A 1 110 ? -5.005 13.168 -11.455 1.00 61.13 110 THR A N 1
ATOM 704 C CA . THR A 1 110 ? -5.317 13.598 -10.092 1.00 61.85 110 THR A CA 1
ATOM 705 C C . THR A 1 110 ? -4.324 12.951 -9.136 1.00 63.10 110 THR A C 1
ATOM 706 O O . THR A 1 110 ? -3.697 13.624 -8.323 1.00 61.97 110 THR A O 1
ATOM 710 N N . PHE A 1 111 ? -4.177 11.637 -9.259 1.00 64.90 111 PHE A N 1
ATOM 711 C CA . PHE A 1 111 ? -3.241 10.886 -8.437 1.00 66.56 111 PHE A CA 1
ATOM 712 C C . PHE A 1 111 ? -1.840 11.460 -8.542 1.00 66.75 111 PHE A C 1
ATOM 713 O O . PHE A 1 111 ? -0.973 11.144 -7.722 1.00 67.04 111 PHE A O 1
ATOM 721 N N . GLU A 1 112 ? -1.612 12.283 -9.562 1.00 65.00 112 GLU A N 1
ATOM 722 C CA . GLU A 1 112 ? -0.306 12.889 -9.749 1.00 63.93 112 GLU A CA 1
ATOM 723 C C . GLU A 1 112 ? -0.273 14.190 -8.972 1.00 61.68 112 GLU A C 1
ATOM 724 O O . GLU A 1 112 ? 0.780 14.641 -8.544 1.00 61.73 112 GLU A O 1
ATOM 730 N N . SER A 1 113 ? -1.440 14.790 -8.792 1.00 59.81 113 SER A N 1
ATOM 731 C CA . SER A 1 113 ? -1.542 16.026 -8.042 1.00 58.09 113 SER A CA 1
ATOM 732 C C . SER A 1 113 ? -1.334 15.673 -6.568 1.00 57.66 113 SER A C 1
ATOM 733 O O . SER A 1 113 ? -0.546 16.306 -5.861 1.00 57.98 113 SER A O 1
ATOM 736 N N . VAL A 1 114 ? -2.048 14.649 -6.116 1.00 55.23 114 VAL A N 1
ATOM 737 C CA . VAL A 1 114 ? -1.944 14.190 -4.739 1.00 53.28 114 VAL A CA 1
ATOM 738 C C . VAL A 1 114 ? -0.540 13.691 -4.487 1.00 52.46 114 VAL A C 1
ATOM 739 O O . VAL A 1 114 ? 0.043 13.909 -3.424 1.00 50.92 114 VAL A O 1
ATOM 743 N N . GLN A 1 115 ? -0.011 13.005 -5.484 1.00 51.27 115 GLN A N 1
ATOM 744 C CA . GLN A 1 115 ? 1.323 12.461 -5.411 1.00 51.63 115 GLN A CA 1
ATOM 745 C C . GLN A 1 115 ? 2.313 13.592 -5.171 1.00 52.21 115 GLN A C 1
ATOM 746 O O . GLN A 1 115 ? 3.127 13.532 -4.252 1.00 51.44 115 GLN A O 1
ATOM 752 N N . ARG A 1 116 ? 2.245 14.621 -6.009 1.00 52.39 116 ARG A N 1
ATOM 753 C CA . ARG A 1 116 ? 3.155 15.750 -5.883 1.00 52.08 116 ARG A CA 1
ATOM 754 C C . ARG A 1 116 ? 3.003 16.332 -4.484 1.00 49.18 116 ARG A C 1
ATOM 755 O O . ARG A 1 116 ? 3.987 16.680 -3.842 1.00 49.08 116 ARG A O 1
ATOM 763 N N . ALA A 1 117 ? 1.767 16.424 -4.012 1.00 46.42 117 ALA A N 1
ATOM 764 C CA . ALA A 1 117 ? 1.522 16.943 -2.680 1.00 46.28 117 ALA A CA 1
ATOM 765 C C . ALA A 1 117 ? 2.307 16.083 -1.683 1.00 48.20 117 ALA A C 1
ATOM 766 O O . ALA A 1 117 ? 3.186 16.583 -0.991 1.00 50.01 117 ALA A O 1
ATOM 768 N N . MET A 1 118 ? 1.991 14.793 -1.620 1.00 48.97 118 MET A N 1
ATOM 769 C CA . MET A 1 118 ? 2.701 13.874 -0.737 1.00 49.60 118 MET A CA 1
ATOM 770 C C . MET A 1 118 ? 4.186 14.251 -0.847 1.00 49.28 118 MET A C 1
ATOM 771 O O . MET A 1 118 ? 4.811 14.670 0.132 1.00 49.75 118 MET A O 1
ATOM 776 N N . GLU A 1 119 ? 4.727 14.150 -2.057 1.00 48.53 119 GLU A N 1
ATOM 777 C CA . GLU A 1 119 ? 6.133 14.446 -2.305 1.00 48.00 119 GLU A CA 1
ATOM 778 C C . GLU A 1 119 ? 6.605 15.820 -1.870 1.00 48.03 119 GLU A C 1
ATOM 779 O O . GLU A 1 119 ? 7.786 16.013 -1.575 1.00 46.77 119 GLU A O 1
ATOM 785 N N . ASN A 1 120 ? 5.705 16.790 -1.846 1.00 48.43 120 ASN A N 1
ATOM 786 C CA . ASN A 1 120 ? 6.123 18.126 -1.458 1.00 48.90 120 ASN A CA 1
ATOM 787 C C . ASN A 1 120 ? 6.346 18.294 0.047 1.00 47.59 120 ASN A C 1
ATOM 788 O O . ASN A 1 120 ? 7.204 19.071 0.463 1.00 48.52 120 ASN A O 1
ATOM 793 N N . GLU A 1 121 ? 5.598 17.564 0.863 1.00 46.61 121 GLU A N 1
ATOM 794 C CA . GLU A 1 121 ? 5.817 17.626 2.299 1.00 46.97 121 GLU A CA 1
ATOM 795 C C . GLU A 1 121 ? 7.159 16.957 2.584 1.00 46.78 121 GLU A C 1
ATOM 796 O O . GLU A 1 121 ? 8.050 17.556 3.183 1.00 47.13 121 GLU A O 1
ATOM 802 N N . LEU A 1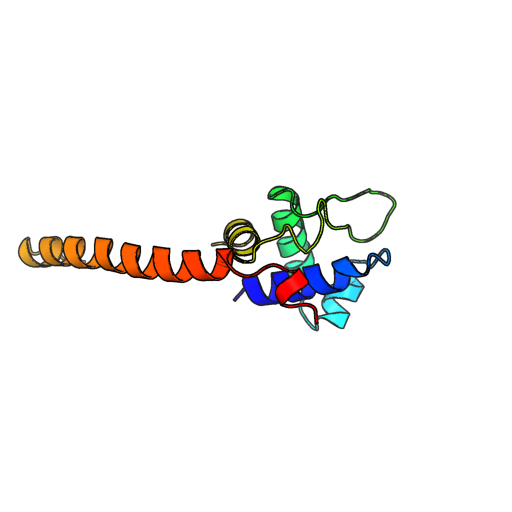 122 ? 7.309 15.719 2.126 1.00 45.14 122 LEU A N 1
ATOM 803 C CA . LEU A 1 122 ? 8.542 14.972 2.344 1.00 44.32 122 LEU A CA 1
ATOM 804 C C . LEU A 1 122 ? 9.779 15.768 2.021 1.00 43.87 122 LEU A C 1
ATOM 805 O O . LEU A 1 122 ? 10.863 15.454 2.498 1.00 44.55 122 LEU A O 1
ATOM 810 N N . ALA A 1 123 ? 9.628 16.783 1.186 1.00 43.12 123 ALA A N 1
ATOM 811 C CA . ALA A 1 123 ? 10.772 17.595 0.824 1.00 42.72 123 ALA A CA 1
ATOM 812 C C . ALA A 1 123 ? 10.874 18.787 1.765 1.00 41.81 123 ALA A C 1
ATOM 813 O O . ALA A 1 123 ? 11.868 19.497 1.773 1.00 40.71 123 ALA A O 1
ATOM 815 N N . SER A 1 124 ? 9.839 19.001 2.561 1.00 42.65 124 SER A N 1
ATOM 816 C CA . SER A 1 124 ? 9.844 20.112 3.491 1.00 44.71 124 SER A CA 1
ATOM 817 C C . SER A 1 124 ? 10.643 19.760 4.749 1.00 45.93 124 SER A C 1
ATOM 818 O O . SER A 1 124 ? 11.423 20.574 5.244 1.00 45.93 124 SER A O 1
ATOM 821 N N . LYS A 1 125 ? 10.455 18.542 5.250 1.00 45.90 125 LYS A N 1
ATOM 822 C CA . LYS A 1 125 ? 11.153 18.094 6.444 1.00 44.76 125 LYS A CA 1
ATOM 823 C C . LYS A 1 125 ? 12.560 17.638 6.110 1.00 44.42 125 LYS A C 1
ATOM 824 O O . LYS A 1 125 ? 12.886 17.394 4.950 1.00 46.40 125 LYS A O 1
ATOM 830 N N . SER A 1 126 ? 13.389 17.538 7.142 1.00 42.57 126 SER A N 1
ATOM 831 C CA . SER A 1 126 ? 14.773 17.105 7.007 1.00 41.80 126 SER A CA 1
ATOM 832 C C . SER A 1 126 ? 15.010 15.994 8.023 1.00 39.35 126 SER A C 1
ATOM 833 O O . SER A 1 126 ? 14.180 15.744 8.891 1.00 39.17 126 SER A O 1
ATOM 836 N N . LEU A 1 127 ? 16.141 15.327 7.914 1.00 37.87 127 LEU A N 1
ATOM 837 C CA . LEU A 1 127 ? 16.458 14.275 8.857 1.00 39.72 127 LEU A CA 1
ATOM 838 C C . LEU A 1 127 ? 16.555 14.962 10.228 1.00 41.53 127 LEU A C 1
ATOM 839 O O . LEU A 1 127 ? 15.995 14.490 11.220 1.00 40.41 127 LEU A O 1
ATOM 844 N N . LYS A 1 128 ? 17.258 16.092 10.254 1.00 41.77 128 LYS A N 1
ATOM 845 C CA . LYS A 1 128 ? 17.426 16.857 11.480 1.00 44.07 128 LYS A CA 1
ATOM 846 C C . LYS A 1 128 ? 16.071 17.169 12.057 1.00 43.09 128 LYS A C 1
ATOM 847 O O . LYS A 1 128 ? 15.827 17.006 13.251 1.00 43.30 128 LYS A O 1
ATOM 853 N N . ASP A 1 129 ? 15.183 17.618 11.191 1.00 43.34 129 ASP A N 1
ATOM 854 C CA . ASP A 1 129 ? 13.846 17.944 11.610 1.00 42.49 129 ASP A CA 1
ATOM 855 C C . ASP A 1 129 ? 13.206 16.849 12.426 1.00 42.47 129 ASP A C 1
ATOM 856 O O . ASP A 1 129 ? 12.445 17.139 13.345 1.00 42.45 129 ASP A O 1
ATOM 861 N N . VAL A 1 130 ? 13.477 15.587 12.114 1.00 41.52 130 VAL A N 1
ATOM 862 C CA . VAL A 1 130 ? 12.845 14.557 12.925 1.00 42.33 130 VAL A CA 1
ATOM 863 C C . VAL A 1 130 ? 13.663 14.290 14.183 1.00 41.25 130 VAL A C 1
ATOM 864 O O . VAL A 1 130 ? 13.102 14.028 15.242 1.00 41.45 130 VAL A O 1
ATOM 868 N N . MET A 1 131 ? 14.984 14.372 14.075 1.00 39.69 131 MET A N 1
ATOM 869 C CA . MET A 1 131 ? 15.845 14.147 15.236 1.00 41.66 131 MET A CA 1
ATOM 870 C C . MET A 1 131 ? 15.820 15.328 16.224 1.00 44.89 131 MET A C 1
ATOM 871 O O . MET A 1 131 ? 16.534 16.319 16.050 1.00 45.70 131 MET A O 1
ATOM 876 N N . ASN A 1 132 ? 14.977 15.233 17.246 1.00 48.19 132 ASN A N 1
ATOM 877 C CA . ASN A 1 132 ? 14.877 16.288 18.253 1.00 51.23 132 ASN A CA 1
ATOM 878 C C . ASN A 1 132 ? 14.189 15.758 19.508 1.00 51.95 132 ASN A C 1
ATOM 879 O O . ASN A 1 132 ? 13.176 16.371 19.927 1.00 50.96 132 ASN A O 1
#